Protein AF-A0A5K0YNH2-F1 (afdb_monomer_lite)

Radius of gyration: 22.3 Å; chains: 1; bounding box: 35×30×63 Å

pLDDT: mean 81.05, std 17.28, range [48.12, 98.38]

Sequence (70 aa):
VDMLNAEKTLLTQSSNDKALTLTQEKKMALCEICGSFLVANDAAERTQSHITGKQHMGYGMIRDFISEYK

Foldseek 3Di:
DVVVVVVVVVVVVVVVVVVVVVVPPQDWDADPQQGDIDRPPDDPVVVVCVCPDPSSVVSNVVVVVVVVVD

Structure (mmCIF, N/CA/C/O backbone):
data_AF-A0A5K0YNH2-F1
#
_entry.id   AF-A0A5K0YNH2-F1
#
loop_
_atom_site.group_PDB
_atom_site.id
_atom_site.type_symbol
_atom_site.label_atom_id
_atom_site.label_alt_id
_atom_site.label_comp_id
_atom_site.label_asym_id
_atom_site.label_entity_id
_atom_site.label_seq_id
_atom_site.pdbx_PDB_ins_code
_atom_site.Cartn_x
_atom_site.Cartn_y
_atom_site.Cartn_z
_atom_site.occupancy
_atom_site.B_iso_or_equiv
_atom_site.auth_seq_id
_atom_site.auth_comp_id
_atom_site.auth_asym_id
_atom_site.auth_atom_id
_atom_site.pdbx_PDB_model_num
ATOM 1 N N . VAL A 1 1 ? 14.182 19.631 -47.833 1.00 66.81 1 VAL A N 1
ATOM 2 C CA . VAL A 1 1 ? 13.275 18.527 -47.432 1.00 66.81 1 VAL A CA 1
ATOM 3 C C . VAL A 1 1 ? 14.067 17.245 -47.206 1.00 66.81 1 VAL A C 1
ATOM 5 O O . VAL A 1 1 ? 13.899 16.624 -46.168 1.00 66.81 1 VAL A O 1
ATOM 8 N N . ASP A 1 2 ? 15.017 16.917 -48.083 1.00 74.00 2 ASP A N 1
ATOM 9 C CA . ASP A 1 2 ? 15.845 15.702 -47.968 1.00 74.00 2 ASP A CA 1
ATOM 10 C C . ASP A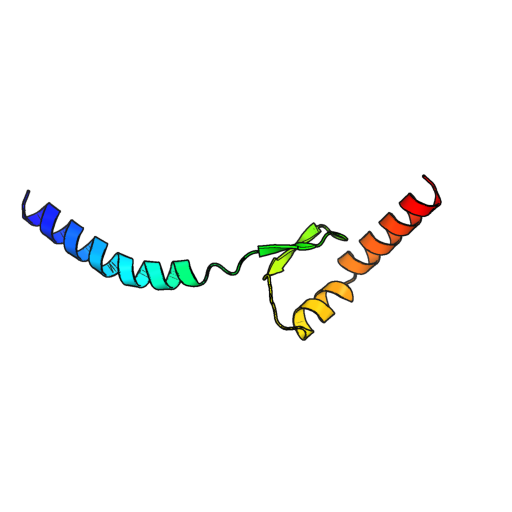 1 2 ? 16.774 15.691 -46.751 1.00 74.00 2 ASP A C 1
ATOM 12 O O . ASP A 1 2 ? 16.893 14.676 -46.076 1.00 74.00 2 ASP A O 1
ATOM 16 N N . MET A 1 3 ? 17.351 16.844 -46.399 1.00 69.38 3 MET A N 1
ATOM 17 C CA . MET A 1 3 ? 18.186 16.988 -45.199 1.00 69.38 3 MET A CA 1
ATOM 18 C C . MET A 1 3 ? 17.396 16.737 -43.902 1.00 69.38 3 MET A C 1
ATOM 20 O O . MET A 1 3 ? 17.880 16.052 -43.008 1.00 69.38 3 MET A O 1
ATOM 24 N N . LEU A 1 4 ? 16.143 17.206 -43.842 1.00 68.06 4 LEU A N 1
ATOM 25 C CA . LEU A 1 4 ? 15.238 16.964 -42.710 1.00 68.06 4 LEU A CA 1
ATOM 26 C C . LEU A 1 4 ? 14.801 15.491 -42.639 1.00 68.06 4 LEU A C 1
ATOM 28 O O . LEU A 1 4 ? 14.671 14.929 -41.555 1.00 68.06 4 LEU A O 1
ATOM 32 N N . ASN A 1 5 ? 14.606 14.842 -43.791 1.00 73.00 5 ASN A N 1
ATOM 33 C CA . ASN A 1 5 ? 14.292 13.414 -43.856 1.00 73.00 5 ASN A CA 1
ATOM 34 C C . ASN A 1 5 ? 15.494 12.534 -43.468 1.00 73.00 5 ASN A C 1
ATOM 36 O O . ASN A 1 5 ? 15.309 11.510 -42.809 1.00 73.00 5 ASN A O 1
ATOM 40 N N . ALA A 1 6 ? 16.718 12.936 -43.816 1.00 77.88 6 ALA A N 1
ATOM 41 C CA . ALA A 1 6 ? 17.942 12.249 -43.409 1.00 77.88 6 ALA A CA 1
ATOM 42 C C . ALA A 1 6 ? 18.166 12.340 -41.889 1.00 77.88 6 ALA A C 1
ATOM 44 O O . ALA A 1 6 ? 18.416 11.323 -41.242 1.00 77.88 6 ALA A O 1
ATOM 45 N N . GLU A 1 7 ? 17.981 13.527 -41.304 1.00 74.19 7 GLU A N 1
ATOM 46 C CA . GLU A 1 7 ? 18.062 13.735 -39.854 1.00 74.19 7 GLU A CA 1
ATOM 47 C C . GLU A 1 7 ? 16.991 12.928 -39.104 1.00 74.19 7 GLU A C 1
ATOM 49 O O . GLU A 1 7 ? 17.297 12.224 -38.141 1.00 74.19 7 GLU A O 1
ATOM 54 N N . LYS A 1 8 ? 15.748 12.921 -39.607 1.00 70.25 8 LYS A N 1
ATOM 55 C CA . LYS A 1 8 ? 14.667 12.081 -39.072 1.00 70.25 8 LYS A CA 1
ATOM 56 C C . LYS A 1 8 ? 15.035 10.595 -39.087 1.00 70.25 8 LYS A C 1
ATOM 58 O O . LYS A 1 8 ? 14.758 9.906 -38.111 1.00 70.25 8 LYS A O 1
ATOM 63 N N . THR A 1 9 ? 15.676 10.118 -40.156 1.00 70.94 9 THR A N 1
ATOM 64 C CA . THR A 1 9 ? 16.072 8.707 -40.314 1.00 70.94 9 THR A CA 1
ATOM 65 C C . THR A 1 9 ? 17.151 8.308 -39.300 1.00 70.94 9 THR A C 1
ATOM 67 O O . THR A 1 9 ? 17.032 7.262 -38.657 1.00 70.94 9 THR A O 1
ATOM 70 N N . LEU A 1 10 ? 18.146 9.174 -39.080 1.00 70.56 10 LEU A N 1
ATOM 71 C CA . LEU A 1 10 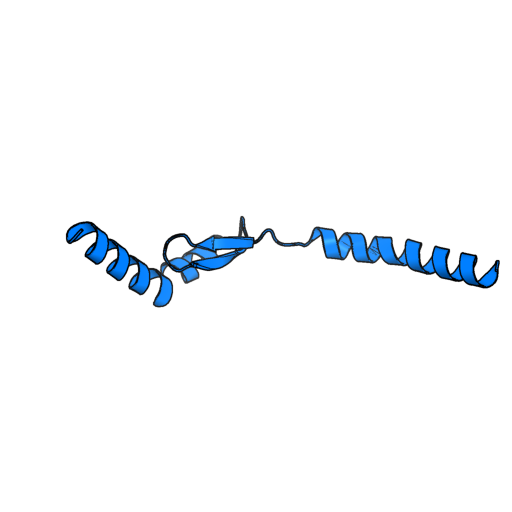? 19.193 8.994 -38.065 1.00 70.56 10 LEU A CA 1
ATOM 72 C C . LEU A 1 10 ? 18.621 9.005 -36.637 1.00 70.56 10 LEU A C 1
ATOM 74 O O . LEU A 1 10 ? 18.981 8.160 -35.816 1.00 70.56 10 LEU A O 1
ATOM 78 N N . LEU A 1 11 ? 17.668 9.898 -36.350 1.00 64.44 11 LEU A N 1
ATOM 79 C CA . LEU A 1 11 ? 16.978 9.957 -35.056 1.00 64.44 11 LEU A CA 1
ATOM 80 C C . LEU A 1 11 ? 16.085 8.727 -34.810 1.00 64.44 11 LEU A C 1
ATOM 82 O O . LEU A 1 11 ? 16.035 8.220 -33.687 1.00 64.44 11 LEU A O 1
ATOM 86 N N . THR A 1 12 ? 15.417 8.193 -35.839 1.00 61.12 12 THR A N 1
ATOM 87 C CA . THR A 1 12 ? 14.666 6.927 -35.726 1.00 61.12 12 THR A CA 1
ATOM 88 C C . THR A 1 12 ? 15.571 5.709 -35.553 1.00 61.12 12 THR A C 1
ATOM 90 O O . THR A 1 12 ? 15.188 4.784 -34.845 1.00 61.12 12 THR A O 1
ATOM 93 N N . GLN A 1 13 ? 16.785 5.705 -36.111 1.00 58.84 13 GLN A N 1
ATOM 94 C CA . GLN A 1 13 ? 17.759 4.632 -35.872 1.00 58.84 13 GLN A CA 1
ATOM 95 C C . GLN A 1 13 ? 18.344 4.693 -34.452 1.00 58.84 13 GLN A C 1
ATOM 97 O O . GLN A 1 13 ? 18.428 3.661 -33.795 1.00 58.84 13 GLN A O 1
ATOM 102 N N . SER A 1 14 ? 18.624 5.889 -33.917 1.00 53.06 14 SER A N 1
ATOM 103 C CA . SER A 1 14 ? 18.977 6.079 -32.495 1.00 53.06 14 SER A CA 1
ATOM 104 C C . SER A 1 14 ? 17.814 5.759 -31.537 1.00 53.06 14 SER A C 1
ATOM 106 O O . SER A 1 14 ? 18.018 5.458 -30.360 1.00 53.06 14 SER A O 1
ATOM 108 N N . SER A 1 15 ? 16.575 5.753 -32.035 1.00 52.44 15 SER A N 1
ATOM 109 C CA . SER A 1 15 ? 15.412 5.327 -31.250 1.00 52.44 15 SER A CA 1
ATOM 110 C C . SER A 1 15 ? 15.373 3.812 -31.001 1.00 52.44 15 SER A C 1
ATOM 112 O O . SER A 1 15 ? 14.699 3.393 -30.062 1.00 52.44 15 SER A O 1
ATOM 114 N N . ASN A 1 16 ? 16.135 2.992 -31.740 1.00 51.94 16 ASN A N 1
ATOM 115 C CA . ASN A 1 16 ? 16.282 1.565 -31.418 1.00 51.94 16 ASN A CA 1
ATOM 116 C C . ASN A 1 16 ? 17.128 1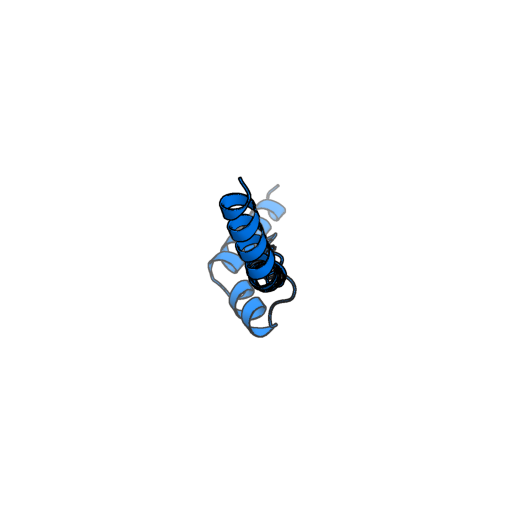.330 -30.154 1.00 51.94 16 ASN A C 1
ATOM 118 O O . ASN A 1 16 ? 16.844 0.394 -29.410 1.00 51.94 16 ASN A O 1
ATOM 122 N N . ASP A 1 17 ? 18.074 2.217 -29.829 1.00 49.03 17 ASP A N 1
ATOM 123 C CA . ASP A 1 17 ? 18.773 2.172 -28.535 1.00 49.03 17 ASP A CA 1
ATOM 124 C C . ASP A 1 17 ? 17.868 2.646 -27.388 1.00 49.03 17 ASP A C 1
ATOM 126 O O . ASP A 1 17 ? 17.930 2.126 -26.273 1.00 49.03 17 ASP A O 1
ATOM 130 N N . LYS A 1 18 ? 16.932 3.566 -27.660 1.00 49.19 18 LYS A N 1
ATOM 131 C CA . LYS A 1 18 ? 15.874 3.915 -26.696 1.00 49.19 18 LYS A CA 1
ATOM 132 C C . LYS A 1 18 ? 14.842 2.799 -26.519 1.00 49.19 18 LYS A C 1
ATOM 134 O O . LYS A 1 18 ? 14.297 2.665 -25.425 1.00 49.19 18 LYS A O 1
ATOM 139 N N . ALA A 1 19 ? 14.608 1.958 -27.526 1.00 48.78 19 ALA A N 1
ATOM 140 C CA . ALA A 1 19 ? 13.764 0.771 -27.384 1.00 48.78 19 ALA A CA 1
ATOM 141 C C . ALA A 1 19 ? 14.358 -0.232 -26.375 1.00 48.78 19 ALA A C 1
ATOM 143 O O . ALA A 1 19 ? 13.616 -0.818 -25.587 1.00 48.78 19 ALA A O 1
ATOM 144 N N . LEU A 1 20 ? 15.690 -0.351 -26.294 1.00 48.50 20 LEU A N 1
ATOM 145 C CA . LEU A 1 20 ? 16.359 -1.126 -25.240 1.00 48.50 20 LEU A CA 1
ATOM 146 C C . LEU A 1 20 ? 16.161 -0.503 -23.847 1.00 48.50 20 LEU A C 1
ATOM 148 O O . LEU A 1 20 ? 15.971 -1.236 -22.879 1.00 48.50 20 LEU A O 1
ATOM 152 N N . THR A 1 21 ? 16.109 0.830 -23.741 1.00 48.12 21 THR A N 1
ATOM 153 C CA . THR A 1 21 ? 15.804 1.509 -22.463 1.00 48.12 21 THR A CA 1
ATOM 154 C C . THR A 1 21 ? 14.334 1.390 -22.043 1.00 48.12 21 THR A C 1
ATOM 156 O O . THR A 1 21 ? 14.051 1.297 -20.853 1.00 48.12 21 THR A O 1
ATOM 159 N N . LEU A 1 22 ? 13.402 1.309 -23.001 1.00 48.53 22 LEU A N 1
ATOM 160 C CA . LEU A 1 22 ? 11.971 1.064 -22.758 1.00 48.53 22 LEU A CA 1
ATOM 161 C C . LEU A 1 22 ? 11.680 -0.403 -22.398 1.00 48.53 22 LEU A C 1
ATOM 163 O O . LEU A 1 22 ? 10.720 -0.699 -21.696 1.00 48.53 22 LEU A O 1
ATOM 167 N N . THR A 1 23 ? 12.537 -1.338 -22.820 1.00 49.62 23 THR A N 1
ATOM 168 C CA . THR A 1 23 ? 12.396 -2.769 -22.486 1.00 49.62 23 THR A CA 1
ATOM 169 C C . THR A 1 23 ? 12.742 -3.062 -21.017 1.00 49.62 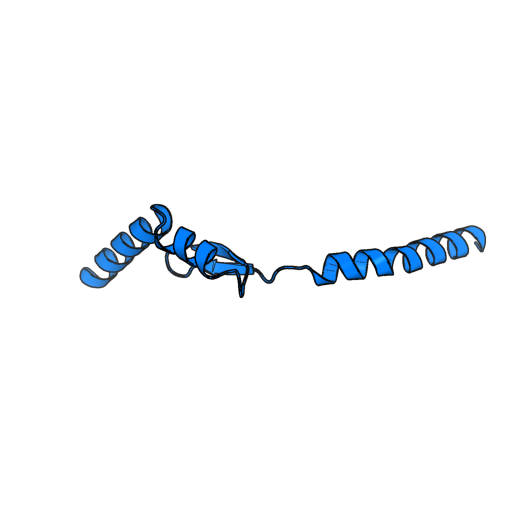23 THR A C 1
ATOM 171 O O . THR A 1 23 ? 12.407 -4.126 -20.499 1.00 49.62 23 THR A O 1
ATOM 174 N N . GLN A 1 24 ? 13.363 -2.111 -20.307 1.00 53.47 24 GLN A N 1
ATOM 175 C CA . GLN A 1 24 ? 13.617 -2.204 -18.869 1.00 53.47 24 GLN A CA 1
ATOM 176 C C . GLN A 1 24 ? 12.635 -1.367 -18.037 1.00 53.47 24 GLN A C 1
ATOM 178 O O . GLN A 1 24 ? 12.953 -0.960 -16.918 1.00 53.47 24 GLN A O 1
ATOM 183 N N . GLU A 1 25 ? 11.418 -1.136 -18.534 1.00 58.81 25 GLU A N 1
ATOM 184 C CA . GLU A 1 25 ? 10.307 -0.762 -17.664 1.00 58.81 25 GLU A CA 1
ATOM 185 C C . GLU A 1 25 ? 10.038 -1.921 -16.699 1.00 58.81 25 GLU A C 1
ATOM 187 O O . GLU A 1 25 ? 9.322 -2.885 -16.983 1.00 58.81 25 GLU A O 1
ATOM 192 N N . LYS A 1 26 ? 10.680 -1.849 -15.531 1.00 71.12 26 LYS A N 1
ATOM 193 C CA . LYS A 1 26 ? 10.369 -2.708 -14.397 1.00 71.12 26 LYS A CA 1
ATOM 194 C C . LYS A 1 26 ? 8.887 -2.525 -14.105 1.00 71.12 26 LYS A C 1
ATOM 196 O O . LYS A 1 26 ? 8.480 -1.465 -13.638 1.00 71.12 26 LYS A O 1
ATOM 201 N N . LYS A 1 27 ? 8.084 -3.548 -14.413 1.00 79.31 27 LYS A N 1
ATOM 202 C CA . LYS A 1 27 ? 6.656 -3.553 -14.093 1.00 79.31 27 LYS A CA 1
ATOM 203 C C . LYS A 1 27 ? 6.516 -3.221 -12.613 1.00 79.31 27 LYS A C 1
ATOM 205 O O . LYS A 1 27 ? 7.120 -3.895 -11.786 1.00 79.31 27 LYS A O 1
ATOM 210 N N . MET A 1 28 ? 5.777 -2.169 -12.293 1.00 89.62 28 MET A N 1
ATOM 211 C CA . MET A 1 28 ? 5.569 -1.741 -10.914 1.00 89.62 28 MET A CA 1
ATOM 212 C C . MET A 1 28 ? 4.266 -2.348 -10.393 1.00 89.62 28 MET A C 1
ATOM 214 O O . MET A 1 28 ? 3.272 -2.409 -11.113 1.00 89.62 28 MET A O 1
ATOM 218 N N . ALA A 1 29 ? 4.276 -2.788 -9.142 1.00 89.75 29 ALA A N 1
ATOM 219 C CA . ALA A 1 29 ? 3.122 -3.280 -8.407 1.00 89.75 29 ALA A CA 1
ATOM 220 C C . ALA A 1 29 ? 2.923 -2.439 -7.141 1.00 89.75 29 ALA A C 1
ATOM 222 O O . ALA A 1 29 ? 3.872 -1.859 -6.617 1.00 89.75 29 ALA A O 1
ATOM 223 N N . LEU A 1 30 ? 1.694 -2.367 -6.642 1.00 94.19 30 LEU A N 1
ATOM 224 C CA . LEU A 1 30 ? 1.394 -1.736 -5.359 1.00 94.19 30 LEU A CA 1
ATOM 225 C C . LEU A 1 30 ? 1.296 -2.802 -4.271 1.00 94.19 30 LEU A C 1
ATOM 227 O O . LEU A 1 30 ? 0.738 -3.873 -4.494 1.00 94.19 30 LEU A O 1
ATOM 231 N N . CYS A 1 31 ? 1.810 -2.495 -3.085 1.00 95.38 31 CYS A N 1
ATOM 232 C CA . CYS A 1 31 ? 1.558 -3.309 -1.905 1.00 95.38 31 CYS A CA 1
ATOM 233 C C . CYS A 1 31 ? 0.117 -3.117 -1.430 1.00 95.38 31 CYS A C 1
ATOM 235 O O . CYS A 1 31 ? -0.300 -1.996 -1.149 1.00 95.38 31 CYS A O 1
ATOM 237 N N . GLU A 1 32 ? -0.626 -4.204 -1.260 1.00 94.75 32 GLU A N 1
ATOM 238 C CA . GLU A 1 32 ? -2.028 -4.160 -0.817 1.00 94.75 32 GLU A CA 1
ATOM 239 C C . GLU A 1 32 ? -2.196 -3.763 0.660 1.00 94.75 32 GLU A C 1
ATOM 241 O O . GLU A 1 32 ? -3.287 -3.375 1.092 1.00 94.75 32 GLU A O 1
ATOM 246 N N . ILE A 1 33 ? -1.117 -3.865 1.442 1.00 96.62 33 ILE A N 1
ATOM 247 C CA . ILE A 1 33 ? -1.118 -3.568 2.876 1.00 96.62 33 ILE A CA 1
ATOM 248 C C . ILE A 1 33 ? -0.835 -2.085 3.107 1.00 96.62 33 ILE A C 1
ATOM 250 O O . ILE A 1 33 ? -1.647 -1.400 3.721 1.00 96.62 33 ILE A O 1
ATOM 254 N N . CYS A 1 34 ? 0.290 -1.575 2.603 1.00 97.19 34 CYS A N 1
ATOM 255 C CA . CYS A 1 34 ? 0.738 -0.205 2.876 1.00 97.19 34 CYS A CA 1
ATOM 256 C C . CYS A 1 34 ? 0.756 0.727 1.658 1.00 97.19 34 CYS A C 1
ATOM 258 O O . CYS A 1 34 ? 1.139 1.886 1.793 1.00 97.19 34 CYS A O 1
ATOM 260 N N . GLY A 1 35 ? 0.371 0.255 0.470 1.00 95.25 35 GLY A N 1
ATOM 261 C CA . GLY A 1 35 ? 0.226 1.098 -0.721 1.00 95.25 35 GLY A CA 1
ATOM 262 C C . GLY A 1 35 ? 1.534 1.591 -1.344 1.00 95.25 35 GLY A C 1
ATOM 263 O O . GLY A 1 35 ? 1.499 2.434 -2.235 1.00 95.25 35 GLY A O 1
ATOM 264 N N . SER A 1 36 ? 2.698 1.102 -0.909 1.00 94.06 36 SER A N 1
ATOM 265 C CA . 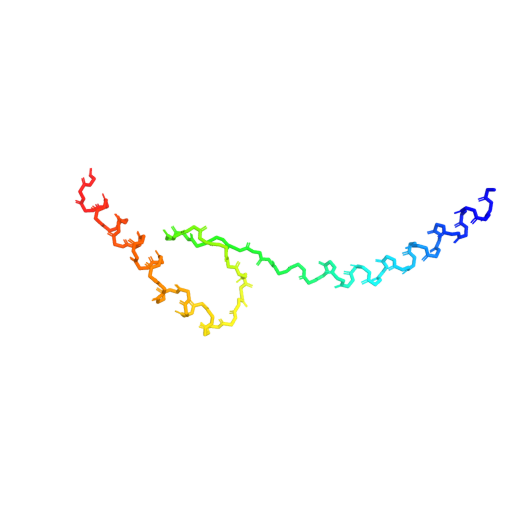SER A 1 36 ? 3.969 1.479 -1.534 1.00 94.06 36 SER A CA 1
ATOM 266 C C . SER A 1 36 ? 4.136 0.826 -2.907 1.00 94.06 36 SER A C 1
ATOM 268 O O . SER A 1 36 ? 3.679 -0.297 -3.117 1.00 94.06 36 SER A O 1
ATOM 270 N N . PHE A 1 37 ? 4.886 1.471 -3.798 1.00 93.50 37 PHE A N 1
ATOM 271 C CA . PHE A 1 37 ? 5.300 0.885 -5.071 1.00 93.50 37 PHE A CA 1
ATOM 272 C C . PHE A 1 37 ? 6.453 -0.112 -4.884 1.00 93.50 37 PHE A C 1
ATOM 274 O O . PHE A 1 37 ? 7.463 0.204 -4.256 1.00 93.50 37 PHE A O 1
ATOM 281 N N . LEU A 1 38 ? 6.318 -1.299 -5.469 1.00 90.50 38 LEU A N 1
ATOM 282 C CA . LEU A 1 38 ? 7.344 -2.332 -5.570 1.00 90.50 38 LEU A CA 1
ATOM 283 C C . LEU A 1 38 ? 7.610 -2.659 -7.034 1.00 90.50 38 LEU A C 1
ATOM 285 O O . LEU A 1 38 ? 6.741 -2.523 -7.891 1.00 90.50 38 LEU A O 1
ATOM 289 N N . VAL A 1 39 ? 8.811 -3.145 -7.314 1.00 89.12 39 VAL A N 1
ATOM 290 C CA . VAL A 1 39 ? 9.112 -3.769 -8.600 1.00 89.12 39 VAL A CA 1
ATOM 291 C C . VAL A 1 39 ? 8.489 -5.167 -8.611 1.00 89.12 39 VAL A C 1
ATOM 293 O O . VAL A 1 39 ? 8.691 -5.956 -7.691 1.00 89.12 39 VAL A O 1
ATOM 296 N N . ALA A 1 40 ? 7.727 -5.494 -9.648 1.00 83.19 40 ALA A N 1
ATOM 297 C CA . ALA A 1 40 ? 7.194 -6.833 -9.850 1.00 83.19 40 ALA A CA 1
ATOM 298 C C . ALA A 1 40 ? 8.342 -7.819 -10.116 1.00 83.19 40 ALA A C 1
ATOM 300 O O . ALA A 1 40 ? 9.240 -7.533 -10.910 1.00 83.19 40 ALA A O 1
ATOM 301 N N . ASN A 1 41 ? 8.283 -8.993 -9.483 1.00 81.75 41 ASN A N 1
ATOM 302 C CA . ASN A 1 41 ? 9.323 -10.030 -9.543 1.00 81.75 41 ASN A CA 1
ATOM 303 C C . ASN A 1 41 ? 10.707 -9.562 -9.057 1.00 81.75 41 ASN A C 1
ATOM 305 O O . ASN A 1 41 ? 11.732 -9.975 -9.599 1.00 81.75 41 ASN A O 1
ATOM 309 N N . ASP A 1 42 ? 10.751 -8.681 -8.055 1.00 84.62 42 ASP A N 1
ATOM 310 C CA . ASP A 1 42 ? 12.017 -8.269 -7.452 1.00 84.62 42 ASP A CA 1
ATOM 311 C C . ASP A 1 42 ? 12.683 -9.394 -6.644 1.00 84.62 42 ASP A C 1
ATOM 313 O O . ASP A 1 42 ? 12.065 -10.403 -6.293 1.00 84.62 42 ASP A O 1
ATOM 317 N N . ALA A 1 43 ? 13.960 -9.197 -6.316 1.00 86.94 43 ALA A N 1
ATOM 318 C CA . ALA A 1 43 ? 14.713 -10.112 -5.470 1.00 86.94 43 ALA A CA 1
ATOM 319 C C . ALA A 1 43 ? 14.026 -10.299 -4.106 1.00 86.94 43 ALA A C 1
ATOM 321 O O . ALA A 1 43 ? 13.640 -9.325 -3.452 1.00 86.94 43 ALA A O 1
ATOM 322 N N . ALA A 1 44 ? 13.944 -11.552 -3.648 1.00 87.31 44 ALA A N 1
ATOM 323 C CA . ALA A 1 44 ? 13.249 -11.924 -2.414 1.00 87.31 44 ALA A CA 1
ATOM 324 C C . ALA A 1 44 ? 13.732 -11.133 -1.185 1.00 87.31 44 ALA A C 1
ATOM 326 O O . ALA A 1 44 ? 12.919 -10.703 -0.375 1.00 87.31 44 ALA A O 1
ATOM 327 N N . GLU A 1 45 ? 15.036 -10.864 -1.081 1.00 90.25 45 GLU A N 1
ATOM 328 C CA . GLU A 1 45 ? 15.624 -10.071 0.006 1.00 90.25 45 GLU A CA 1
ATOM 329 C C . GLU A 1 45 ? 15.051 -8.644 0.079 1.00 90.25 45 GLU A C 1
ATOM 331 O O . GLU A 1 45 ? 14.781 -8.124 1.163 1.00 90.25 45 GLU A O 1
ATOM 336 N N . ARG A 1 46 ? 14.792 -8.012 -1.072 1.00 85.12 46 ARG A N 1
ATOM 337 C CA . ARG A 1 46 ? 14.231 -6.656 -1.113 1.00 85.12 46 ARG A CA 1
ATOM 338 C C . ARG A 1 46 ? 12.761 -6.653 -0.714 1.00 85.12 46 ARG A C 1
ATOM 340 O O . ARG A 1 46 ? 12.336 -5.791 0.053 1.00 85.12 46 ARG A O 1
ATOM 347 N N . THR A 1 47 ? 12.010 -7.653 -1.168 1.00 89.25 47 THR A N 1
ATOM 348 C CA . THR A 1 47 ? 10.633 -7.891 -0.715 1.00 89.25 47 THR A CA 1
ATOM 349 C C . THR A 1 47 ? 10.595 -8.143 0.794 1.00 89.25 47 THR A C 1
ATOM 351 O O . THR A 1 47 ? 9.727 -7.613 1.483 1.00 89.25 47 THR A O 1
ATOM 354 N N . GLN A 1 48 ? 11.583 -8.857 1.338 1.00 93.25 48 GLN A N 1
ATOM 355 C CA . GLN A 1 48 ? 11.690 -9.117 2.772 1.00 93.25 48 GLN A CA 1
ATOM 356 C C . GLN A 1 48 ? 11.934 -7.836 3.582 1.00 93.25 48 GLN A C 1
ATOM 358 O O . GLN A 1 48 ? 11.289 -7.599 4.606 1.00 93.25 48 GLN A O 1
ATOM 363 N N . SER A 1 49 ? 12.842 -6.978 3.113 1.00 94.94 49 SER A N 1
ATOM 364 C CA . SER A 1 49 ? 13.082 -5.664 3.720 1.00 94.94 49 SER A CA 1
ATOM 365 C C . SER A 1 49 ? 11.821 -4.793 3.703 1.00 94.94 49 SER A C 1
ATOM 367 O O . SER A 1 49 ? 11.535 -4.091 4.672 1.00 94.94 49 SER A O 1
ATOM 369 N N . HIS A 1 50 ? 11.027 -4.884 2.634 1.00 95.62 50 HIS A N 1
ATOM 370 C CA . HIS A 1 50 ? 9.749 -4.192 2.543 1.00 95.62 50 HIS A CA 1
ATOM 371 C C . HIS A 1 50 ? 8.741 -4.684 3.597 1.00 95.62 50 HIS A C 1
ATOM 373 O O . HIS A 1 50 ? 8.215 -3.861 4.348 1.00 95.62 50 HIS A O 1
ATOM 379 N N . ILE A 1 51 ? 8.490 -5.998 3.689 1.00 95.31 51 ILE A N 1
ATOM 380 C CA . ILE A 1 51 ? 7.468 -6.540 4.606 1.00 95.31 51 ILE A CA 1
ATOM 381 C C . ILE A 1 51 ? 7.848 -6.383 6.083 1.00 95.31 51 ILE A C 1
ATOM 383 O O . ILE A 1 51 ? 6.980 -6.223 6.931 1.00 95.31 51 ILE A O 1
ATOM 387 N N . THR A 1 52 ? 9.146 -6.370 6.395 1.00 96.62 52 THR A N 1
ATOM 388 C CA . THR A 1 52 ? 9.657 -6.119 7.756 1.00 96.62 52 THR A CA 1
ATOM 389 C C . THR A 1 52 ? 9.745 -4.624 8.088 1.00 96.62 52 THR A C 1
ATOM 391 O O . THR A 1 52 ? 10.059 -4.241 9.217 1.00 96.62 52 THR A O 1
ATOM 394 N N . GLY A 1 53 ? 9.453 -3.755 7.118 1.00 96.75 53 GLY A N 1
ATOM 395 C CA . GLY A 1 53 ? 9.487 -2.310 7.272 1.00 96.75 53 GLY A CA 1
ATOM 396 C C . GLY A 1 53 ? 8.379 -1.782 8.183 1.00 96.75 53 GLY A C 1
ATOM 397 O O . GLY A 1 53 ? 7.248 -2.266 8.186 1.00 96.75 53 GLY A O 1
ATOM 398 N N . LYS A 1 54 ? 8.676 -0.701 8.917 1.00 97.81 54 LYS A N 1
ATOM 399 C CA . LYS A 1 54 ? 7.731 -0.096 9.876 1.00 97.81 54 LYS A CA 1
ATOM 400 C C . LYS A 1 54 ? 6.425 0.368 9.234 1.00 97.81 54 LYS A C 1
ATOM 402 O O . LYS A 1 54 ? 5.379 0.275 9.862 1.00 97.81 54 LYS A O 1
ATOM 407 N N . GLN A 1 55 ? 6.482 0.862 7.996 1.00 97.50 55 GLN A N 1
ATOM 408 C CA . GLN A 1 55 ? 5.281 1.275 7.267 1.00 97.50 55 GLN A CA 1
ATOM 409 C C . GLN A 1 55 ? 4.388 0.072 6.956 1.00 97.50 55 GLN A C 1
ATOM 411 O O . GLN A 1 55 ? 3.196 0.118 7.237 1.00 97.50 55 GLN A O 1
ATOM 416 N N . HIS A 1 56 ? 4.965 -1.009 6.422 1.00 98.31 56 HIS A N 1
ATOM 417 C CA . HIS A 1 56 ? 4.225 -2.226 6.103 1.00 98.31 56 HIS A CA 1
ATOM 418 C C . HIS A 1 56 ? 3.573 -2.820 7.354 1.00 98.31 56 HIS A C 1
ATOM 420 O O . HIS A 1 56 ? 2.359 -2.997 7.389 1.00 98.31 56 HIS A O 1
ATOM 426 N N . MET A 1 57 ? 4.367 -3.021 8.409 1.00 98.12 57 MET A N 1
ATOM 427 C CA . MET A 1 57 ? 3.886 -3.549 9.685 1.00 98.12 57 MET A CA 1
ATOM 428 C C . MET A 1 57 ? 2.823 -2.647 10.324 1.00 98.12 57 MET A C 1
ATOM 430 O O . MET A 1 57 ? 1.783 -3.134 10.750 1.00 98.12 57 MET A O 1
ATOM 434 N N . GLY A 1 58 ? 3.048 -1.330 10.353 1.00 98.12 58 GLY A N 1
ATOM 435 C CA . GLY A 1 58 ? 2.110 -0.376 10.947 1.00 98.12 58 GLY A CA 1
ATOM 436 C C . GLY A 1 58 ? 0.757 -0.352 10.236 1.00 98.12 58 GLY A C 1
ATOM 437 O O . GLY A 1 58 ? -0.278 -0.426 10.893 1.00 98.12 58 GLY A O 1
ATOM 438 N N . TYR A 1 59 ? 0.749 -0.313 8.900 1.00 98.38 59 TYR A N 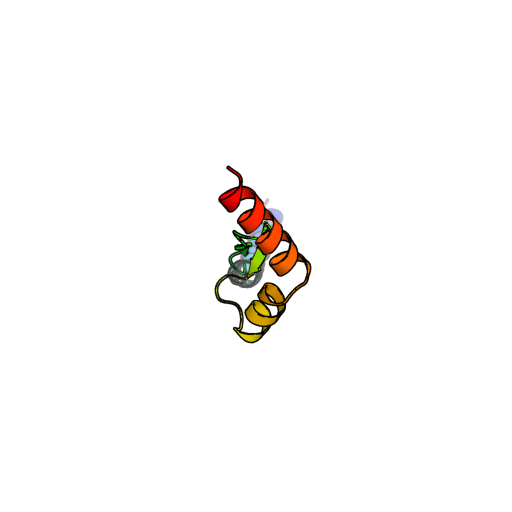1
ATOM 439 C CA . TYR A 1 59 ? -0.498 -0.411 8.136 1.00 98.38 59 TYR A CA 1
ATOM 440 C C . TYR A 1 59 ? -1.169 -1.779 8.287 1.00 98.38 59 TYR A C 1
ATOM 442 O O . TYR A 1 59 ? -2.394 -1.831 8.349 1.00 98.38 59 TYR A O 1
ATOM 450 N N . GLY A 1 60 ? -0.393 -2.863 8.395 1.00 97.75 60 GLY A N 1
ATOM 451 C CA . GLY A 1 60 ? -0.910 -4.194 8.725 1.00 97.75 60 GLY A CA 1
ATOM 452 C C . GLY A 1 60 ? -1.707 -4.181 10.028 1.00 97.75 60 GLY A C 1
ATOM 453 O O . GLY A 1 60 ? -2.892 -4.491 10.018 1.00 97.75 60 GLY A O 1
ATOM 454 N N . MET A 1 61 ? -1.109 -3.679 11.113 1.00 97.62 61 MET A N 1
ATOM 455 C CA . MET A 1 61 ? -1.769 -3.593 12.423 1.00 97.62 61 MET A CA 1
ATOM 456 C C . MET A 1 61 ? -3.045 -2.740 12.395 1.00 97.62 61 MET A C 1
ATOM 458 O O . MET A 1 61 ? -4.043 -3.097 13.015 1.00 97.62 61 MET A O 1
ATOM 462 N N . ILE A 1 62 ? -3.034 -1.614 11.673 1.00 97.56 62 ILE A N 1
ATOM 463 C CA . ILE A 1 62 ? -4.221 -0.757 11.528 1.00 97.56 62 ILE A CA 1
ATOM 464 C C . ILE A 1 62 ? -5.338 -1.502 10.788 1.00 97.56 62 ILE A C 1
ATOM 466 O O . ILE A 1 62 ? -6.498 -1.414 11.182 1.00 97.56 62 ILE A O 1
ATOM 470 N N . ARG A 1 63 ? -5.007 -2.234 9.717 1.00 97.31 63 ARG A N 1
ATOM 471 C CA . ARG A 1 63 ? -5.984 -3.018 8.947 1.00 97.31 63 ARG A CA 1
ATOM 472 C C . ARG A 1 63 ? -6.569 -4.152 9.783 1.00 97.31 63 ARG A C 1
ATOM 474 O O . ARG A 1 63 ? -7.780 -4.341 9.726 1.00 97.31 63 ARG A O 1
ATOM 481 N N . ASP A 1 64 ? -5.740 -4.841 10.563 1.00 97.12 64 ASP A N 1
ATOM 482 C CA . ASP A 1 64 ? -6.176 -5.912 11.464 1.00 97.12 64 ASP A CA 1
ATOM 483 C C . ASP A 1 64 ? -7.148 -5.367 12.513 1.00 97.12 64 ASP A C 1
ATOM 485 O O . ASP A 1 64 ? -8.258 -5.878 12.646 1.00 97.12 64 ASP A O 1
ATOM 489 N N . PHE A 1 65 ? -6.793 -4.251 13.161 1.00 97.69 65 PHE A N 1
ATOM 490 C CA . PHE A 1 65 ? -7.674 -3.565 14.105 1.00 97.69 65 PHE A CA 1
ATOM 491 C C . PHE A 1 65 ? -9.006 -3.174 13.450 1.00 97.69 65 PHE A C 1
ATOM 493 O O . PHE A 1 65 ? -10.075 -3.484 13.961 1.00 97.69 65 PHE A O 1
ATOM 500 N N . ILE A 1 66 ? -8.976 -2.534 12.278 1.00 97.06 66 ILE A N 1
ATOM 501 C CA . ILE A 1 66 ? -10.211 -2.161 11.574 1.00 97.06 66 ILE A CA 1
ATOM 502 C C . ILE A 1 66 ? -11.044 -3.398 11.231 1.00 97.06 66 ILE A C 1
ATOM 504 O O . ILE A 1 66 ? -12.262 -3.318 11.303 1.00 97.06 66 ILE A O 1
ATOM 508 N N . SER A 1 67 ? -10.422 -4.516 10.851 1.00 96.38 67 SER A N 1
ATOM 509 C CA . SER A 1 67 ? -11.131 -5.755 10.525 1.00 96.38 67 SER A CA 1
ATOM 510 C C . SER A 1 67 ? -11.778 -6.409 11.744 1.00 96.38 67 SER A C 1
ATOM 512 O O . SER A 1 67 ? -12.812 -7.052 11.589 1.00 96.38 67 SER A O 1
ATOM 514 N N . GLU A 1 68 ? -11.173 -6.283 12.924 1.00 96.88 68 GLU A N 1
ATOM 515 C CA . GLU A 1 68 ? -11.702 -6.833 14.175 1.00 96.88 68 GLU A CA 1
ATOM 516 C C . GLU A 1 68 ? -12.896 -6.023 14.706 1.00 96.88 68 GLU A C 1
ATOM 518 O O . GLU A 1 68 ? -13.819 -6.592 15.284 1.00 96.88 68 GLU A O 1
ATOM 523 N N . TYR A 1 69 ? -12.904 -4.706 14.475 1.00 91.88 69 TYR A N 1
ATOM 524 C CA . TYR A 1 69 ? -13.905 -3.777 15.018 1.00 91.88 69 TYR A CA 1
ATOM 525 C C . TYR A 1 69 ? -14.890 -3.214 13.974 1.00 91.88 69 TYR A C 1
ATOM 527 O O . TYR A 1 69 ? -15.543 -2.200 14.238 1.00 91.88 69 TYR A O 1
ATOM 535 N N . LYS A 1 70 ? -14.990 -3.831 12.791 1.00 75.75 70 LYS A N 1
ATOM 536 C CA . LYS A 1 70 ? -15.962 -3.470 11.743 1.00 75.75 70 LYS A CA 1
ATOM 537 C C . LYS A 1 70 ? -17.282 -4.211 11.899 1.00 75.75 70 LYS A C 1
ATOM 539 O O . LYS A 1 70 ? -18.318 -3.575 11.606 1.00 75.75 70 LYS A O 1
#

InterPro domains:
  IPR004882 Luc7-related [PF03194] (1-70)
  IPR004882 Luc7-related [PTHR12375] (1-69)

Organism: NCBI:txid210225

Secondary structure (DSSP, 8-state):
-HHHHHHHHHHHHHHHHHHHHHTT---EEE-TTT--EEETT--HHHHHHHHTSHHHHHHHHHHHHHHH--